Protein AF-A0A8M1HFE6-F1 (afdb_monomer_lite)

Secondary structure (DSSP, 8-state):
---TTTT-------TTPPP-TT-TTPPPTTTT-SSSSS-S---SS-TT---S--SS--HHHHHHHIIIIIS----

InterPro domains:
  IPR001506 Peptidase M12A [PF01400] (6-70)
  IPR001506 Peptidase M12A [PR00480] (18-33)
  IPR001506 Peptidase M12A [PR00480] (57-70)
  IPR001506 Peptidase M12A [PS51864] (1-71)
  IPR024079 Metallopeptidase, catalytic domain superfamily [G3DSA:3.40.390.10] (1-70)

Foldseek 3Di:
DDCVCVPPDDDDPQVPFDDDQQACPDAFQCVPPPVSPHGPDADPPDRPDGGNPHPDGDPSRVVVCCVVPVPPPPD

Organism: Betta splendens (NCBI:txid158456)

Structure (mmCIF, N/CA/C/O backbone):
data_AF-A0A8M1HFE6-F1
#
_entry.id   AF-A0A8M1HFE6-F1
#
loop_
_atom_site.group_PDB
_atom_site.id
_atom_site.type_symbol
_atom_site.label_atom_id
_atom_site.label_alt_id
_atom_site.label_comp_id
_atom_site.label_asym_id
_atom_site.label_entity_id
_atom_site.label_seq_id
_atom_site.pdbx_PDB_ins_code
_atom_site.Cartn_x
_atom_site.Cartn_y
_atom_site.Cartn_z
_atom_site.occupancy
_atom_site.B_iso_or_equiv
_atom_site.auth_seq_id
_atom_site.auth_comp_id
_atom_site.auth_asym_id
_atom_site.auth_atom_id
_atom_site.pdbx_PDB_model_num
ATOM 1 N N . MET A 1 1 ? 22.280 -7.503 1.759 1.00 48.53 1 MET A N 1
ATOM 2 C CA . MET A 1 1 ? 20.945 -7.856 2.288 1.00 48.53 1 MET A CA 1
ATOM 3 C C . MET A 1 1 ? 19.989 -7.890 1.111 1.00 48.53 1 MET A C 1
ATOM 5 O O . MET A 1 1 ? 19.683 -6.830 0.585 1.00 48.53 1 MET A O 1
ATOM 9 N N . SER A 1 2 ? 19.626 -9.073 0.616 1.00 61.56 2 SER A N 1
ATOM 10 C CA . SER A 1 2 ? 18.678 -9.196 -0.495 1.00 61.56 2 SER A CA 1
ATOM 11 C C . SER A 1 2 ? 17.244 -8.989 0.014 1.00 61.56 2 SER A C 1
ATOM 13 O O . SER A 1 2 ? 16.879 -9.473 1.081 1.00 61.56 2 SER A O 1
ATOM 15 N N . MET A 1 3 ? 16.427 -8.252 -0.740 1.00 77.69 3 MET A N 1
ATOM 16 C CA . MET A 1 3 ? 14.985 -8.063 -0.494 1.00 77.69 3 MET A CA 1
ATOM 17 C C . MET A 1 3 ? 14.145 -9.143 -1.200 1.00 77.69 3 MET A C 1
ATOM 19 O O . MET A 1 3 ? 13.020 -8.902 -1.627 1.00 77.69 3 MET A O 1
ATOM 23 N N . GLU A 1 4 ? 14.700 -10.351 -1.346 1.00 78.12 4 GLU A N 1
ATOM 24 C CA . GLU A 1 4 ? 14.124 -11.452 -2.141 1.00 78.12 4 GLU A CA 1
ATOM 25 C C . GLU A 1 4 ? 12.711 -11.855 -1.707 1.00 78.12 4 GLU A C 1
ATOM 27 O O . GLU A 1 4 ? 11.928 -12.324 -2.526 1.00 78.12 4 GLU A O 1
ATOM 32 N N . TYR A 1 5 ? 12.357 -11.622 -0.444 1.00 86.88 5 TYR A N 1
ATOM 33 C CA . TYR A 1 5 ? 11.079 -12.040 0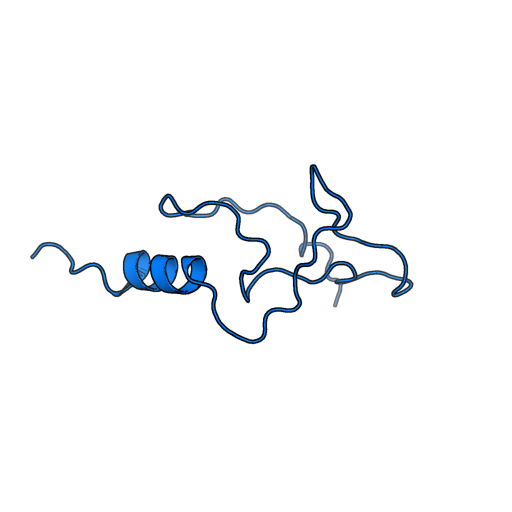.130 1.00 86.88 5 TYR A CA 1
ATOM 34 C C . TYR A 1 5 ? 10.055 -10.904 0.270 1.00 86.88 5 TYR A C 1
ATOM 36 O O . TYR A 1 5 ? 8.935 -11.148 0.715 1.00 86.88 5 TYR A O 1
ATOM 44 N N . SER A 1 6 ? 10.396 -9.672 -0.121 1.00 90.75 6 SER A N 1
ATOM 45 C CA . SER A 1 6 ? 9.566 -8.479 0.123 1.00 90.75 6 SER A CA 1
ATOM 46 C C . SER A 1 6 ? 8.236 -8.454 -0.641 1.00 90.75 6 SER A C 1
ATOM 48 O O . SER A 1 6 ? 7.341 -7.703 -0.264 1.00 90.75 6 SER A O 1
ATOM 50 N N . PHE A 1 7 ? 8.088 -9.274 -1.687 1.00 94.44 7 PHE A N 1
ATOM 51 C CA . PHE A 1 7 ? 6.864 -9.378 -2.496 1.00 94.44 7 PHE A CA 1
ATOM 52 C C . PHE A 1 7 ? 6.073 -10.667 -2.248 1.00 94.44 7 PHE A C 1
ATOM 54 O O . PHE A 1 7 ? 5.048 -10.902 -2.895 1.00 94.44 7 PHE A O 1
ATOM 61 N N . ASN A 1 8 ? 6.526 -11.514 -1.320 1.00 95.38 8 ASN A N 1
ATOM 62 C CA . ASN A 1 8 ? 5.803 -12.729 -0.987 1.00 95.38 8 ASN A CA 1
ATOM 63 C C . ASN A 1 8 ? 4.476 -12.378 -0.319 1.00 95.38 8 ASN A C 1
ATOM 65 O O . ASN A 1 8 ? 4.422 -11.627 0.656 1.00 95.38 8 ASN A O 1
ATOM 69 N N . LYS A 1 9 ? 3.392 -12.967 -0.825 1.00 93.88 9 LYS A N 1
ATOM 70 C CA . LYS A 1 9 ? 2.092 -12.863 -0.168 1.00 93.88 9 LYS A CA 1
ATOM 71 C C . LYS A 1 9 ? 2.153 -13.610 1.158 1.00 93.88 9 LYS A C 1
ATOM 73 O O . LYS A 1 9 ? 2.522 -14.781 1.198 1.00 93.88 9 LYS A O 1
ATOM 78 N N . ILE A 1 10 ? 1.749 -12.9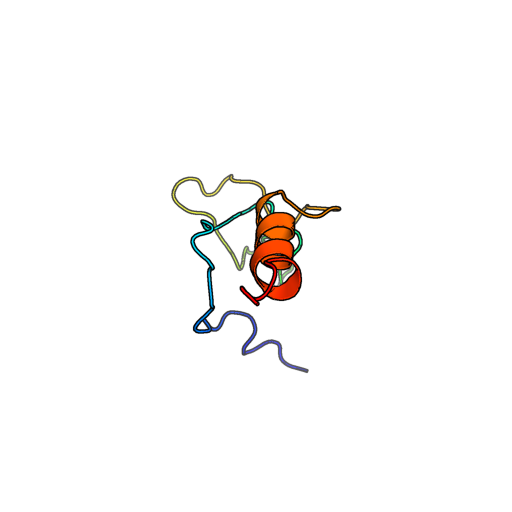34 2.221 1.00 93.50 10 ILE A N 1
ATOM 79 C CA . ILE A 1 10 ? 1.566 -13.527 3.543 1.00 93.50 10 ILE A CA 1
ATOM 80 C C . ILE A 1 10 ? 0.071 -13.655 3.831 1.00 93.50 10 ILE A C 1
ATOM 82 O O . ILE A 1 10 ? -0.734 -12.864 3.338 1.00 93.50 10 ILE A O 1
ATOM 86 N N . ASN A 1 11 ? -0.308 -14.662 4.618 1.00 94.62 11 ASN A N 1
ATOM 87 C CA . ASN A 1 11 ? -1.690 -14.805 5.058 1.00 94.62 11 ASN A CA 1
ATOM 88 C C . ASN A 1 11 ? -1.983 -13.758 6.142 1.00 94.62 11 ASN A C 1
ATOM 90 O O . ASN A 1 11 ? -1.541 -13.901 7.282 1.00 94.62 11 ASN A O 1
ATOM 94 N N . THR A 1 12 ? -2.670 -12.682 5.768 1.00 92.31 12 THR A N 1
ATOM 95 C CA . THR A 1 12 ? -2.961 -11.548 6.650 1.00 92.31 12 THR A CA 1
ATOM 96 C C . THR A 1 12 ? -4.344 -11.650 7.283 1.00 92.31 12 THR A C 1
ATOM 98 O O . THR A 1 12 ? -5.317 -12.075 6.660 1.00 92.31 12 THR A O 1
ATOM 101 N N . LEU A 1 13 ? -4.464 -11.163 8.520 1.00 92.00 13 LEU A N 1
ATOM 102 C CA . LEU A 1 13 ? -5.758 -10.901 9.143 1.00 92.00 13 LEU A CA 1
ATOM 103 C C . LEU A 1 13 ? -6.291 -9.547 8.644 1.00 92.00 13 LEU A C 1
ATOM 105 O O . LEU A 1 13 ? -5.940 -8.499 9.174 1.00 92.00 13 LEU A O 1
ATOM 109 N N . ASN A 1 14 ? -7.131 -9.564 7.6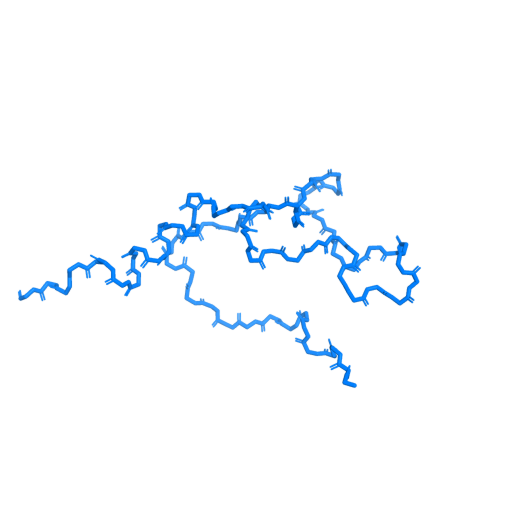06 1.00 91.94 14 ASN A N 1
ATOM 110 C CA . ASN A 1 14 ? -7.607 -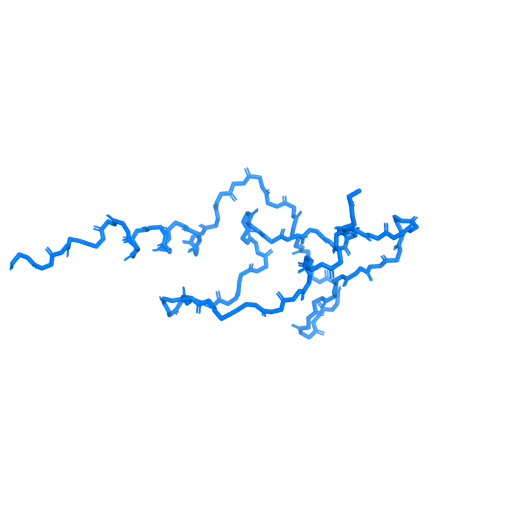8.335 6.947 1.00 91.94 14 ASN A CA 1
ATOM 111 C C . ASN A 1 14 ? -8.714 -7.585 7.713 1.00 91.94 14 ASN A C 1
ATOM 113 O O . ASN A 1 14 ? -9.050 -6.462 7.342 1.00 91.94 14 ASN A O 1
ATOM 117 N N . LEU A 1 15 ? -9.303 -8.191 8.753 1.00 91.62 15 LEU A N 1
ATOM 118 C CA . LEU A 1 15 ? -10.325 -7.578 9.625 1.00 91.62 15 LEU A CA 1
ATOM 119 C C . LEU A 1 15 ? -11.510 -6.951 8.869 1.00 91.62 15 LEU A C 1
ATOM 121 O O . LEU A 1 15 ? -12.047 -5.930 9.280 1.00 91.62 15 LEU A O 1
ATOM 125 N N . GLY A 1 16 ? -11.891 -7.528 7.726 1.00 91.62 16 GLY A N 1
ATOM 126 C CA . GLY A 1 16 ? -12.986 -7.015 6.894 1.00 91.62 16 GLY A CA 1
ATOM 127 C C . GLY A 1 16 ? -12.689 -5.702 6.158 1.00 91.62 16 GLY A C 1
ATOM 128 O O . GLY A 1 16 ? -13.553 -5.205 5.444 1.00 91.62 16 GLY A O 1
ATOM 129 N N . THR A 1 17 ? -11.480 -5.153 6.283 1.00 94.12 17 THR A N 1
ATOM 130 C CA . THR A 1 17 ? -11.085 -3.926 5.577 1.00 94.12 17 THR A CA 1
ATOM 131 C C . THR A 1 17 ? -10.544 -4.245 4.175 1.00 94.12 17 THR A C 1
ATOM 133 O O . THR A 1 17 ? -9.730 -5.167 4.025 1.00 94.12 17 THR A O 1
ATOM 136 N N . PRO A 1 18 ? -10.967 -3.506 3.134 1.00 96.00 18 PRO A N 1
ATOM 137 C CA . PRO A 1 18 ? -10.520 -3.739 1.763 1.00 96.00 18 PRO A CA 1
ATOM 138 C C . PRO A 1 18 ? -9.044 -3.364 1.555 1.00 96.00 18 PRO A C 1
ATOM 140 O O . PRO A 1 18 ? -8.402 -2.752 2.414 1.00 96.00 18 PRO A O 1
ATOM 143 N N . TYR A 1 19 ? -8.498 -3.737 0.392 1.00 96.44 19 TYR A N 1
ATOM 144 C CA . TYR A 1 19 ? -7.160 -3.311 -0.018 1.00 96.44 19 TYR A CA 1
ATOM 145 C C . TYR A 1 19 ? -7.131 -1.794 -0.221 1.00 96.44 19 TYR A C 1
ATOM 147 O O . TYR A 1 19 ? -7.958 -1.261 -0.958 1.00 96.44 19 TYR A O 1
ATOM 155 N N . ASP A 1 20 ? -6.177 -1.118 0.415 1.00 97.25 20 ASP A N 1
ATOM 156 C CA . ASP A 1 20 ? -6.057 0.335 0.366 1.00 97.25 20 ASP A CA 1
ATOM 157 C C . ASP A 1 20 ? -4.719 0.757 -0.249 1.00 97.25 20 ASP A C 1
ATOM 159 O O . ASP A 1 20 ? -3.655 0.591 0.350 1.00 97.25 20 ASP A O 1
ATOM 163 N N . TYR A 1 21 ? -4.787 1.331 -1.451 1.00 97.25 21 TYR A N 1
ATOM 164 C CA . TYR A 1 21 ? -3.637 1.908 -2.151 1.00 97.25 21 TYR A CA 1
ATOM 165 C C . TYR A 1 21 ? -3.045 3.132 -1.432 1.00 97.25 21 TYR A C 1
ATOM 167 O O . TYR A 1 21 ? -1.871 3.451 -1.632 1.00 97.25 21 TYR A O 1
ATOM 175 N N . ASN A 1 22 ? -3.839 3.801 -0.591 1.00 97.19 22 ASN A N 1
ATOM 176 C CA . ASN A 1 22 ? -3.431 4.967 0.189 1.00 97.19 22 ASN A CA 1
ATOM 177 C C . ASN A 1 22 ? -2.916 4.607 1.588 1.00 97.19 22 ASN A C 1
ATOM 179 O O . ASN A 1 22 ? -2.570 5.512 2.347 1.00 97.19 22 ASN A O 1
ATOM 183 N N . SER A 1 23 ? -2.851 3.316 1.936 1.00 97.88 23 SER A N 1
ATOM 184 C CA . SER A 1 23 ? -2.287 2.886 3.215 1.00 97.88 23 SER A CA 1
ATOM 185 C C . SER A 1 23 ? -0.844 3.368 3.350 1.00 97.88 23 SER A C 1
ATOM 187 O O . SER A 1 23 ? -0.040 3.234 2.420 1.00 97.88 23 SER A O 1
ATOM 189 N N . VAL A 1 24 ? -0.485 3.855 4.540 1.00 98.00 24 VAL A N 1
ATOM 190 C CA . VAL A 1 24 ? 0.901 4.249 4.858 1.00 98.00 2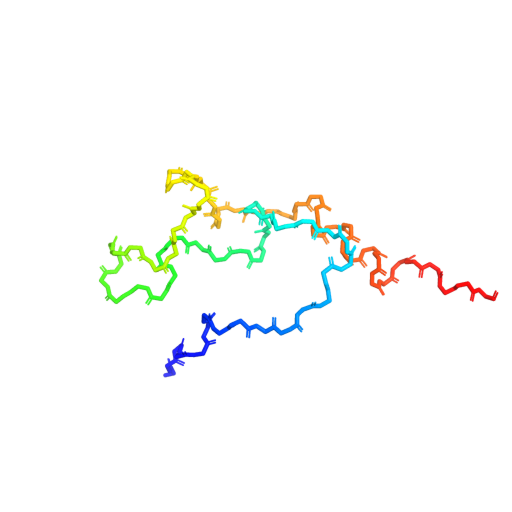4 VAL A CA 1
ATOM 191 C C . VAL A 1 24 ? 1.873 3.063 4.790 1.00 98.00 24 VAL A C 1
ATOM 193 O O . VAL A 1 24 ? 3.080 3.241 4.653 1.00 98.00 24 VAL A O 1
ATOM 196 N N . MET A 1 25 ? 1.344 1.839 4.839 1.00 97.38 25 MET A N 1
ATOM 197 C CA . MET A 1 25 ? 2.115 0.600 4.753 1.00 97.38 25 MET A CA 1
ATOM 198 C C . MET A 1 25 ? 2.357 0.139 3.309 1.00 97.38 25 MET A C 1
ATOM 200 O O . MET A 1 25 ? 3.093 -0.826 3.095 1.00 97.38 25 MET A O 1
ATOM 204 N N . HIS A 1 26 ? 1.735 0.773 2.310 1.00 98.00 26 HIS A N 1
ATOM 205 C CA . HIS A 1 26 ? 1.862 0.356 0.918 1.00 98.00 26 HIS A CA 1
ATOM 206 C C . HIS A 1 26 ? 3.196 0.832 0.323 1.00 98.00 26 HIS A C 1
ATOM 208 O O . HIS A 1 26 ? 3.506 2.023 0.316 1.00 98.00 26 HIS A O 1
ATOM 214 N N . TYR A 1 27 ? 3.978 -0.087 -0.248 1.00 97.38 27 TYR A N 1
ATOM 215 C CA . TYR A 1 27 ? 5.201 0.271 -0.970 1.00 97.38 27 TYR A CA 1
ATOM 216 C C . TYR A 1 27 ? 4.920 1.154 -2.190 1.00 97.38 27 TYR A C 1
ATOM 218 O O . TYR A 1 27 ? 3.891 1.023 -2.850 1.00 97.38 27 TYR A O 1
ATOM 226 N N . ASN A 1 28 ? 5.860 2.032 -2.535 1.00 96.31 28 ASN A N 1
ATOM 227 C CA . ASN A 1 28 ? 5.771 2.792 -3.778 1.00 96.31 28 ASN A CA 1
ATOM 228 C C . ASN A 1 28 ? 6.023 1.903 -5.012 1.00 96.31 28 ASN A C 1
ATOM 230 O O . ASN A 1 28 ? 6.514 0.777 -4.920 1.00 96.31 28 ASN A O 1
ATOM 234 N N . ARG A 1 29 ? 5.701 2.441 -6.190 1.00 96.56 29 ARG A N 1
ATOM 235 C CA . ARG A 1 29 ? 5.794 1.759 -7.493 1.00 96.56 29 ARG A CA 1
ATOM 236 C C . ARG A 1 29 ? 7.185 1.211 -7.842 1.00 96.56 29 ARG A C 1
ATOM 238 O O . ARG A 1 29 ? 7.277 0.244 -8.595 1.00 96.56 29 ARG A O 1
ATOM 245 N N . LEU A 1 30 ? 8.245 1.844 -7.345 1.00 96.19 30 LEU A N 1
ATOM 246 C CA . LEU A 1 30 ? 9.640 1.539 -7.680 1.00 96.19 30 LEU A CA 1
ATOM 247 C C . LEU A 1 30 ? 10.367 0.816 -6.540 1.00 96.19 30 LEU A C 1
ATOM 249 O O . LEU A 1 30 ? 11.589 0.669 -6.588 1.00 96.19 30 LEU A O 1
ATOM 253 N N . ALA A 1 31 ? 9.644 0.361 -5.514 1.00 95.31 31 ALA A N 1
ATOM 254 C CA . ALA A 1 31 ? 10.238 -0.314 -4.372 1.00 95.31 31 ALA A CA 1
ATOM 255 C C . ALA A 1 31 ? 11.086 -1.505 -4.840 1.00 95.31 31 ALA A C 1
ATOM 257 O O . ALA A 1 31 ? 10.604 -2.373 -5.564 1.00 95.31 31 ALA A O 1
ATOM 258 N N . PHE A 1 32 ? 12.359 -1.526 -4.441 1.00 94.56 32 PHE A N 1
ATOM 259 C CA . PHE A 1 32 ? 13.330 -2.573 -4.793 1.00 94.56 32 PHE A CA 1
ATOM 260 C C . PHE A 1 32 ? 13.577 -2.758 -6.299 1.00 94.56 32 PHE A C 1
ATOM 262 O O . PHE A 1 32 ? 14.083 -3.800 -6.720 1.00 94.56 32 PHE A O 1
ATOM 269 N N . SER A 1 33 ? 13.243 -1.756 -7.115 1.00 94.94 33 SER A N 1
ATOM 270 C CA . SER A 1 33 ? 13.598 -1.755 -8.529 1.00 94.94 33 SER A CA 1
ATOM 271 C C . SER A 1 33 ? 15.118 -1.720 -8.703 1.00 94.94 33 SER A C 1
ATOM 273 O O . SER A 1 33 ? 15.816 -0.972 -8.021 1.00 94.94 33 SER A O 1
ATOM 275 N N . LYS A 1 34 ? 15.646 -2.539 -9.619 1.00 92.75 34 LYS A N 1
ATOM 276 C CA . LYS A 1 34 ? 17.096 -2.626 -9.869 1.00 92.75 34 LYS A CA 1
ATOM 277 C C . LYS A 1 34 ? 17.645 -1.401 -10.597 1.00 92.75 34 LYS A C 1
ATOM 279 O O . LYS A 1 34 ? 18.808 -1.063 -10.410 1.00 92.75 34 LYS A O 1
ATOM 284 N N . ASP A 1 35 ? 16.827 -0.772 -11.433 1.00 95.44 35 ASP A N 1
ATOM 285 C CA . ASP A 1 35 ? 17.206 0.364 -12.277 1.00 95.44 35 ASP A CA 1
ATOM 286 C C . ASP A 1 35 ? 16.592 1.693 -11.804 1.00 95.44 35 ASP A C 1
ATOM 288 O O . ASP A 1 35 ? 16.883 2.732 -12.386 1.00 95.44 35 ASP A O 1
ATOM 292 N N . ASN A 1 36 ? 15.767 1.676 -10.746 1.00 92.75 36 ASN A N 1
ATOM 293 C CA . ASN A 1 36 ? 14.988 2.820 -10.248 1.00 92.75 36 ASN A CA 1
ATOM 294 C C . ASN A 1 36 ? 14.053 3.459 -11.295 1.00 92.75 36 ASN A C 1
ATOM 296 O O . ASN A 1 36 ? 13.628 4.601 -11.126 1.00 92.75 36 ASN A O 1
ATOM 300 N N . VAL A 1 37 ? 13.720 2.735 -12.365 1.00 95.94 37 VAL A N 1
ATOM 301 C CA . VAL A 1 37 ? 12.885 3.221 -13.477 1.00 95.94 37 VAL A CA 1
ATOM 302 C C . VAL A 1 37 ? 11.746 2.246 -13.758 1.00 95.94 37 VAL A C 1
ATOM 304 O O . VAL A 1 37 ? 10.596 2.659 -13.919 1.00 95.94 37 VAL A O 1
ATOM 307 N N . THR A 1 38 ? 12.036 0.948 -13.778 1.00 95.94 38 THR A N 1
ATOM 308 C CA . THR A 1 38 ? 11.058 -0.097 -14.061 1.00 95.94 38 THR A CA 1
ATOM 309 C C . THR A 1 38 ? 10.187 -0.349 -12.825 1.00 95.94 38 THR A C 1
ATOM 311 O O . THR A 1 38 ? 10.728 -0.615 -11.744 1.00 95.94 38 THR A O 1
ATOM 314 N N . PRO A 1 39 ? 8.844 -0.281 -12.942 1.00 96.56 39 PRO A N 1
ATOM 315 C CA . PRO A 1 39 ? 7.942 -0.519 -11.823 1.00 96.56 39 PRO A CA 1
ATOM 316 C C . PRO A 1 39 ? 7.979 -1.982 -11.378 1.00 96.56 39 PRO A C 1
ATOM 318 O O . PRO A 1 39 ? 7.865 -2.895 -12.193 1.00 96.56 39 PRO A O 1
ATOM 321 N N . THR A 1 40 ? 8.075 -2.203 -10.070 1.00 96.44 40 THR A N 1
ATOM 322 C CA . THR A 1 40 ? 7.959 -3.535 -9.449 1.00 96.44 40 THR A CA 1
ATOM 323 C C . THR A 1 40 ? 6.528 -3.834 -9.006 1.00 96.44 40 THR A C 1
ATOM 325 O O . THR A 1 40 ? 6.153 -4.997 -8.869 1.00 96.44 40 THR A O 1
ATOM 328 N N . ILE A 1 41 ? 5.707 -2.793 -8.824 1.00 97.25 41 ILE A N 1
ATOM 329 C CA . ILE A 1 41 ? 4.290 -2.887 -8.461 1.00 97.25 41 ILE A CA 1
ATOM 330 C C . ILE A 1 41 ? 3.466 -2.084 -9.470 1.00 97.25 41 ILE A C 1
ATOM 332 O O . ILE A 1 41 ? 3.762 -0.920 -9.741 1.00 97.25 41 ILE A O 1
ATOM 336 N N . VAL A 1 42 ? 2.402 -2.688 -10.003 1.00 97.81 42 VAL A N 1
ATOM 337 C CA . VAL A 1 42 ? 1.461 -2.045 -10.931 1.00 97.81 42 VAL A CA 1
ATOM 338 C C . VAL A 1 42 ? 0.037 -2.275 -10.433 1.00 97.81 42 VAL A C 1
ATOM 340 O O . VAL A 1 42 ? -0.346 -3.403 -10.130 1.00 97.81 42 VAL A O 1
ATOM 343 N N . ALA A 1 43 ? -0.741 -1.198 -10.326 1.00 97.56 43 ALA A N 1
ATOM 344 C CA . ALA A 1 43 ? -2.132 -1.262 -9.894 1.00 97.56 43 ALA A CA 1
ATOM 345 C C . ALA A 1 43 ? -3.051 -1.816 -10.997 1.00 97.56 43 ALA A C 1
ATOM 347 O O . ALA A 1 43 ? -2.801 -1.636 -12.189 1.00 97.56 43 ALA A O 1
ATOM 348 N N . ILE A 1 44 ? -4.136 -2.471 -10.583 1.00 97.06 44 ILE A N 1
ATOM 349 C CA . ILE A 1 44 ? -5.154 -3.062 -11.461 1.00 97.06 44 ILE A CA 1
ATOM 350 C C . ILE A 1 44 ? -6.527 -2.602 -10.943 1.00 97.06 44 ILE A C 1
ATOM 352 O O . ILE A 1 44 ? -6.724 -2.582 -9.728 1.00 97.06 44 ILE A O 1
ATOM 356 N N . PRO A 1 45 ? -7.482 -2.223 -11.814 1.00 96.06 45 PRO A N 1
ATOM 357 C CA . PRO A 1 45 ? -7.414 -2.239 -13.282 1.00 96.06 45 PRO A CA 1
ATOM 358 C C . PRO A 1 45 ? -6.715 -1.019 -13.894 1.00 96.06 45 PRO A C 1
ATOM 360 O O . PRO A 1 45 ? -6.379 -1.045 -15.073 1.00 96.06 45 PRO A O 1
ATOM 363 N N . ASN A 1 46 ? -6.501 0.044 -13.117 1.00 96.81 46 ASN A N 1
ATOM 364 C CA . ASN A 1 46 ? -5.884 1.269 -13.607 1.00 96.81 46 ASN A CA 1
ATOM 365 C C . ASN A 1 46 ? -4.382 1.307 -13.256 1.00 96.81 46 ASN A C 1
ATOM 367 O O . ASN A 1 46 ? -4.042 1.578 -12.101 1.00 96.81 46 ASN A O 1
ATOM 371 N N . PRO A 1 47 ? -3.468 1.116 -14.225 1.00 96.56 47 PRO A N 1
ATOM 372 C CA . PRO A 1 47 ? -2.029 1.156 -13.972 1.00 96.56 47 PRO A CA 1
ATOM 373 C C . PRO A 1 47 ? -1.519 2.554 -13.599 1.00 96.56 47 PRO A C 1
ATOM 375 O O . PRO A 1 47 ? -0.400 2.655 -13.097 1.00 96.56 47 PRO A O 1
ATOM 378 N N . ASN A 1 48 ? -2.315 3.612 -13.798 1.00 95.62 48 ASN A N 1
ATOM 379 C CA . ASN A 1 48 ? -1.966 4.995 -13.459 1.00 95.62 48 ASN A CA 1
ATOM 380 C C . ASN A 1 48 ? -2.368 5.396 -12.032 1.00 95.62 48 ASN A C 1
ATOM 382 O O . ASN A 1 48 ? -2.120 6.533 -11.637 1.00 95.62 48 ASN A O 1
ATOM 386 N N . THR A 1 49 ? -2.974 4.498 -11.247 1.00 97.06 49 THR A N 1
ATOM 387 C CA . THR A 1 49 ? -3.279 4.776 -9.837 1.00 97.06 49 THR A CA 1
ATOM 388 C C . THR A 1 49 ? -2.009 5.180 -9.083 1.00 97.06 49 THR A C 1
ATOM 390 O O . THR A 1 49 ? -0.958 4.538 -9.207 1.00 97.06 49 THR A O 1
ATOM 393 N N . VAL A 1 50 ? -2.115 6.259 -8.308 1.00 95.94 50 VAL A N 1
ATOM 394 C CA . VAL A 1 50 ? -1.055 6.761 -7.426 1.00 95.94 50 VAL A CA 1
ATOM 395 C C . VAL A 1 50 ? -1.142 6.020 -6.093 1.00 95.94 50 VAL A C 1
ATOM 397 O O . VAL A 1 50 ? -2.227 5.892 -5.537 1.00 95.94 50 VAL A O 1
ATOM 400 N N . PHE A 1 51 ? -0.015 5.505 -5.603 1.00 97.94 51 PHE A N 1
ATOM 401 C CA . PHE A 1 51 ? 0.077 4.761 -4.343 1.00 97.94 51 PHE A CA 1
ATOM 402 C C . PHE A 1 51 ? 1.501 4.811 -3.780 1.00 97.94 51 PHE A C 1
ATOM 404 O O . PHE A 1 51 ? 2.459 5.107 -4.500 1.00 97.94 51 PHE A O 1
ATOM 411 N N . GLY A 1 52 ? 1.637 4.508 -2.486 1.00 96.62 52 GLY A N 1
ATOM 412 C CA . GLY A 1 52 ? 2.920 4.536 -1.775 1.00 96.62 52 GLY A CA 1
ATOM 413 C C . GLY A 1 52 ? 3.538 5.933 -1.648 1.00 96.62 52 GLY A C 1
ATOM 414 O O . GLY A 1 52 ? 4.755 6.067 -1.546 1.00 96.62 52 GLY A O 1
ATOM 415 N N . THR A 1 53 ? 2.702 6.974 -1.680 1.00 96.88 53 THR A N 1
ATOM 416 C CA . THR A 1 53 ? 3.075 8.381 -1.443 1.00 96.88 53 THR A CA 1
ATOM 417 C C . THR A 1 53 ? 2.471 8.934 -0.148 1.00 96.88 53 THR A C 1
ATOM 419 O O . THR A 1 53 ? 2.527 10.138 0.092 1.00 96.88 53 THR A O 1
ATOM 422 N N . ALA A 1 54 ? 1.835 8.082 0.660 1.00 97.19 54 ALA A N 1
ATOM 423 C CA . ALA A 1 54 ? 1.157 8.484 1.885 1.00 97.19 54 ALA A CA 1
ATOM 424 C C . ALA A 1 54 ? 2.160 8.970 2.944 1.00 97.19 54 ALA A C 1
ATOM 426 O O . ALA A 1 54 ? 3.177 8.329 3.199 1.00 97.19 54 ALA A O 1
ATOM 427 N N . THR A 1 55 ? 1.851 10.100 3.579 1.00 97.44 55 THR A N 1
ATOM 428 C CA . THR A 1 55 ? 2.630 10.686 4.686 1.00 97.44 55 THR A CA 1
ATOM 429 C C . THR A 1 55 ? 1.952 10.510 6.045 1.00 97.44 55 THR A C 1
ATOM 431 O O . THR A 1 55 ? 2.529 10.842 7.078 1.00 97.44 55 THR A O 1
ATOM 434 N N . GLN A 1 56 ? 0.725 9.990 6.050 1.00 97.94 56 GLN A N 1
ATOM 435 C CA . GLN A 1 56 ? -0.114 9.792 7.226 1.00 97.94 56 GLN A CA 1
ATOM 436 C C . GLN A 1 56 ? -0.962 8.527 7.067 1.00 97.94 56 GLN A C 1
ATOM 438 O O . GLN A 1 56 ? -1.123 8.019 5.958 1.00 97.94 56 GLN A O 1
ATOM 443 N N . MET A 1 57 ? -1.513 8.039 8.179 1.00 98.19 57 MET A N 1
ATOM 444 C CA . MET A 1 57 ? -2.405 6.879 8.186 1.00 98.19 57 MET A CA 1
ATOM 445 C C . MET A 1 57 ? -3.684 7.150 7.387 1.00 98.19 57 MET A C 1
ATOM 447 O O . MET A 1 57 ? -4.289 8.220 7.501 1.00 98.19 57 MET A O 1
ATOM 451 N N . SER A 1 58 ? -4.108 6.154 6.615 1.00 98.06 58 SER A N 1
ATOM 452 C CA . SER A 1 58 ? -5.441 6.112 6.012 1.00 98.06 58 SER A CA 1
ATOM 453 C C . SER A 1 58 ? -6.512 5.774 7.058 1.00 98.06 58 SER A C 1
ATOM 455 O O . SER A 1 58 ? -6.205 5.307 8.159 1.00 98.06 58 SER A O 1
ATOM 457 N N . GLN A 1 59 ? -7.790 5.937 6.700 1.00 97.31 59 GLN A N 1
ATOM 458 C CA . GLN A 1 59 ? -8.888 5.475 7.554 1.00 97.31 59 GLN A CA 1
ATOM 459 C C . GLN A 1 59 ? -8.817 3.956 7.788 1.00 97.31 59 GLN A C 1
ATOM 461 O O . GLN A 1 59 ? -9.003 3.508 8.915 1.00 97.31 59 GLN A O 1
ATOM 466 N N . ASN A 1 60 ? -8.455 3.172 6.764 1.00 97.25 60 ASN A N 1
ATOM 467 C CA . ASN A 1 60 ? -8.304 1.723 6.899 1.00 97.25 60 ASN A CA 1
ATOM 468 C C . ASN A 1 60 ? -7.183 1.349 7.877 1.00 97.25 60 ASN A C 1
ATOM 470 O O . ASN A 1 60 ? -7.341 0.400 8.644 1.00 97.25 60 ASN A O 1
ATOM 474 N N . ASP A 1 61 ? -6.062 2.076 7.868 1.00 97.75 61 ASP A N 1
ATOM 475 C CA . ASP A 1 61 ? -4.970 1.845 8.821 1.00 97.75 61 ASP A CA 1
ATOM 476 C C . ASP A 1 61 ? -5.447 2.089 10.264 1.00 97.75 61 ASP A C 1
ATOM 478 O O . ASP A 1 61 ? -5.219 1.258 11.147 1.00 97.75 61 ASP A O 1
ATOM 482 N N . ILE A 1 62 ? -6.170 3.192 10.488 1.00 96.81 62 ILE A N 1
ATOM 483 C CA . ILE A 1 62 ? -6.738 3.559 11.794 1.00 96.81 62 ILE A CA 1
ATOM 484 C C . ILE A 1 62 ? -7.755 2.509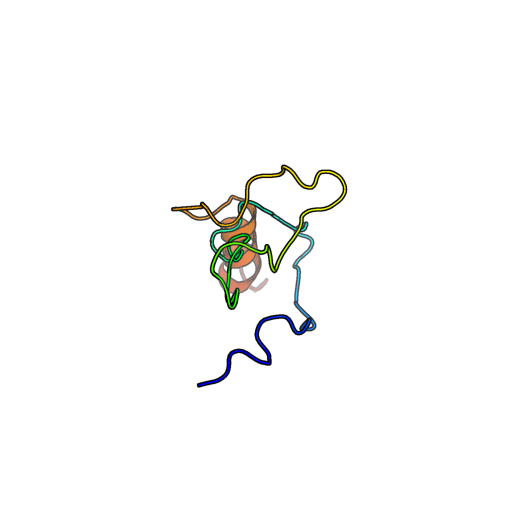 12.257 1.00 96.81 62 ILE A C 1
ATOM 486 O O . ILE A 1 62 ? -7.686 2.034 13.393 1.00 96.81 62 ILE A O 1
ATOM 490 N N . ASP A 1 63 ? -8.667 2.101 11.377 1.00 95.06 63 ASP A N 1
ATOM 491 C CA . ASP A 1 63 ? -9.700 1.113 11.686 1.00 95.06 63 ASP A CA 1
ATOM 492 C C . ASP A 1 63 ? -9.087 -0.245 12.029 1.00 95.06 63 ASP A C 1
ATOM 494 O O . ASP A 1 63 ? -9.495 -0.874 13.005 1.00 95.06 63 ASP A O 1
ATOM 498 N N . ARG A 1 64 ? -8.056 -0.680 11.292 1.00 95.25 64 ARG A N 1
ATOM 499 C CA . ARG A 1 64 ? -7.322 -1.920 11.591 1.00 95.25 64 ARG A CA 1
ATOM 500 C C . ARG A 1 64 ? -6.686 -1.883 12.973 1.00 95.25 64 ARG A C 1
ATOM 502 O O . ARG A 1 64 ? -6.823 -2.850 13.719 1.00 95.25 64 ARG A O 1
ATOM 509 N N . ILE A 1 65 ? -6.019 -0.786 13.333 1.00 95.25 65 ILE A N 1
ATOM 510 C CA . ILE A 1 65 ? -5.424 -0.627 14.668 1.00 95.25 65 ILE A CA 1
ATOM 511 C C . ILE A 1 65 ? -6.518 -0.682 15.738 1.00 95.25 65 ILE A C 1
ATOM 513 O O . ILE A 1 65 ? -6.388 -1.424 16.715 1.00 95.25 65 ILE A O 1
ATOM 517 N N . ASN A 1 66 ? -7.622 0.034 15.529 1.00 94.00 66 ASN A N 1
ATOM 518 C CA . ASN A 1 66 ? -8.733 0.058 16.472 1.00 94.00 66 ASN A CA 1
ATOM 519 C C . ASN A 1 66 ? -9.386 -1.322 16.638 1.00 94.00 66 ASN A C 1
ATOM 521 O O . ASN A 1 66 ? -9.678 -1.726 17.762 1.00 94.00 66 ASN A O 1
ATOM 525 N N . LEU A 1 67 ? -9.580 -2.074 15.555 1.00 92.25 67 LEU A N 1
ATOM 526 C CA . LEU A 1 67 ? -10.140 -3.427 15.595 1.00 92.25 67 LEU A CA 1
ATOM 527 C C . LEU A 1 67 ? -9.197 -4.442 16.256 1.00 92.25 67 LEU A C 1
ATOM 529 O O . LEU A 1 67 ? -9.674 -5.393 16.864 1.00 92.25 67 LEU A O 1
ATOM 533 N N . LEU A 1 68 ? -7.877 -4.262 16.154 1.00 92.62 68 LEU A N 1
ATOM 534 C CA . LEU A 1 68 ? -6.904 -5.158 16.792 1.00 92.62 68 LEU A CA 1
ATOM 535 C C . LEU A 1 68 ? -6.721 -4.871 18.281 1.00 92.62 68 LEU A C 1
ATOM 537 O O . LEU A 1 68 ? -6.571 -5.802 19.073 1.00 92.62 68 LEU A O 1
ATOM 541 N N . TYR A 1 69 ? -6.686 -3.592 18.655 1.00 93.06 69 TYR A N 1
ATOM 542 C CA . TYR A 1 69 ? -6.185 -3.171 19.966 1.00 93.06 69 TYR A CA 1
ATOM 543 C C . TYR A 1 69 ? -7.197 -2.384 20.803 1.00 93.06 69 TYR A C 1
ATOM 545 O O . TYR A 1 69 ? -7.053 -2.329 22.024 1.00 93.06 69 TYR A O 1
ATOM 553 N N . CYS A 1 70 ? -8.226 -1.798 20.186 1.00 88.81 70 CYS A N 1
ATOM 554 C CA . CYS A 1 70 ? -9.173 -0.900 20.856 1.00 88.81 70 CYS A CA 1
ATOM 555 C C . CYS A 1 70 ? -10.600 -1.451 20.928 1.00 88.81 70 CYS A C 1
ATOM 557 O O . CYS A 1 70 ? -11.411 -0.922 21.694 1.00 88.81 70 CYS A O 1
ATOM 559 N N . SER A 1 71 ? -10.928 -2.518 20.192 1.00 73.50 71 SER A N 1
ATOM 560 C CA . SER A 1 71 ? -12.154 -3.268 20.434 1.00 73.50 71 SER A CA 1
ATOM 561 C C . SER A 1 71 ? -12.068 -3.788 21.859 1.00 73.50 71 SER A C 1
ATOM 563 O O . SER A 1 71 ? -11.234 -4.647 22.164 1.00 73.50 71 SER A O 1
ATOM 565 N N . LYS A 1 72 ? -12.882 -3.219 22.756 1.00 61.78 72 LYS A N 1
ATOM 566 C CA . LYS A 1 72 ? -13.012 -3.724 24.119 1.00 61.78 72 LYS A CA 1
ATOM 567 C C . LYS A 1 72 ? -13.197 -5.228 23.981 1.00 61.78 72 LYS A C 1
ATOM 569 O O . LYS A 1 72 ? -14.169 -5.651 23.358 1.00 61.78 72 LYS A O 1
ATOM 574 N N . LYS A 1 73 ? -12.279 -6.027 24.541 1.00 56.31 73 LYS A N 1
ATOM 575 C CA . LYS A 1 73 ? -12.624 -7.393 24.939 1.00 56.31 73 LYS A CA 1
ATOM 576 C C . LYS A 1 73 ? -13.998 -7.256 25.583 1.00 56.31 73 LYS A C 1
ATOM 578 O O . LYS A 1 73 ? -14.116 -6.502 26.553 1.00 56.31 73 LYS A O 1
ATOM 583 N N . LEU A 1 74 ? -15.023 -7.860 24.980 1.00 51.31 74 LEU A N 1
ATOM 584 C CA . LEU A 1 74 ? -16.274 -8.106 25.679 1.00 51.31 74 LEU A CA 1
ATOM 585 C C . LEU A 1 74 ? -15.836 -8.704 27.017 1.00 51.31 74 LEU A C 1
ATOM 587 O O . LEU A 1 74 ? -15.160 -9.734 27.036 1.00 51.31 74 LEU A O 1
ATOM 591 N N . ARG A 1 75 ? -16.025 -7.924 28.083 1.00 45.91 75 ARG A N 1
ATOM 592 C CA . ARG A 1 75 ? -15.832 -8.403 29.444 1.00 45.91 75 ARG A CA 1
ATOM 593 C C . ARG A 1 75 ? -16.842 -9.504 29.695 1.00 45.91 75 ARG A C 1
ATOM 595 O O . ARG A 1 75 ? -17.987 -9.332 29.220 1.00 45.91 75 ARG A O 1
#

pLDDT: mean 91.38, std 11.91, range [45.91, 98.19]

Radius of gyration: 15.18 Å; chains: 1; bounding box: 37×26×44 Å

Sequence (75 aa):
MSMEYSFNKINTLNLGTPYDYNSVMHYNRLAFSKDNVTPTIVAIPNPNTVFGTATQMSQNDIDRINLLYCSKKLR